Protein AF-A0A2A2JJI8-F1 (afdb_monomer_lite)

Organism: NCBI:txid2018661

InterPro domains:
  IPR002602 Domain of unknown function DB [PF01682] (25-127)

pLDDT: mean 87.48, std 16.15, range [36.5, 98.44]

Sequence (137 aa):
MCGYGPSCGYAPRPAPDPNKAFYECCLDRQVLDACLNKCNFQSYNKDALSRMYFKQDACPMEAMTTLQFCAAQGRDHTECCARNGVTTTLAGTKCLLFCDQRLGRSTQLDLTYTPCFDRFESMKACFWHDLTNFYKI

Foldseek 3Di:
DDDDDPDPDPDQDPQPDLLNQQLVLCVVVVQDPQCSCCSGLVNVALVNLVCLVVVVGPRHNVCLLSSLCSLLVQAALLVQCVVLCLQVWPLGSVLSLSRRNHPPSDDDDDPSCSRSRVCVNSSSVSSNVCSVVVSVD

Radius of gyration: 16.98 Å; chains: 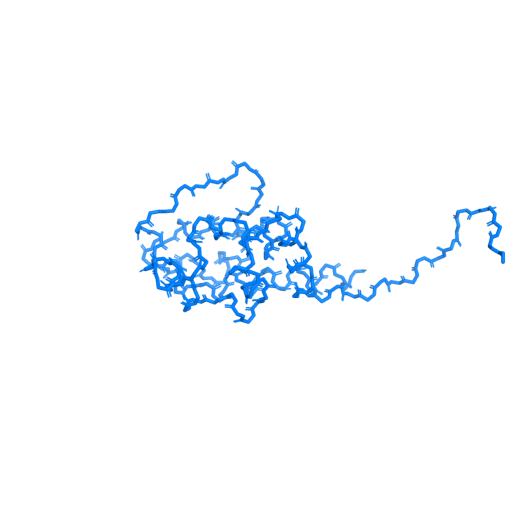1; bounding box: 48×48×33 Å

Structure (mmCIF, N/CA/C/O backbone):
data_AF-A0A2A2JJI8-F1
#
_entry.id   AF-A0A2A2JJI8-F1
#
loop_
_atom_site.group_PDB
_atom_site.id
_atom_site.type_symbol
_atom_site.label_atom_id
_atom_site.label_alt_id
_atom_site.label_comp_id
_atom_site.label_asym_id
_atom_site.label_entity_id
_atom_site.label_seq_id
_atom_site.pdbx_PDB_ins_code
_atom_site.Cartn_x
_atom_site.Cartn_y
_atom_site.Cartn_z
_atom_site.occupancy
_atom_site.B_iso_or_equiv
_atom_site.auth_seq_id
_atom_site.auth_comp_id
_atom_site.auth_asym_id
_atom_site.auth_atom_id
_atom_site.pdbx_PDB_model_num
ATOM 1 N N . MET A 1 1 ? 33.514 -32.796 4.347 1.00 36.66 1 MET A N 1
ATOM 2 C CA . MET A 1 1 ? 32.528 -33.892 4.305 1.00 36.66 1 MET A CA 1
ATOM 3 C C . MET A 1 1 ? 31.643 -33.763 5.530 1.00 36.66 1 MET A C 1
ATOM 5 O O . MET A 1 1 ? 32.164 -33.847 6.632 1.00 36.66 1 MET A O 1
ATOM 9 N N . CYS A 1 2 ? 30.350 -33.505 5.349 1.00 43.84 2 CYS A N 1
ATOM 10 C CA . CYS A 1 2 ? 29.348 -33.716 6.393 1.00 43.84 2 CYS A CA 1
ATOM 11 C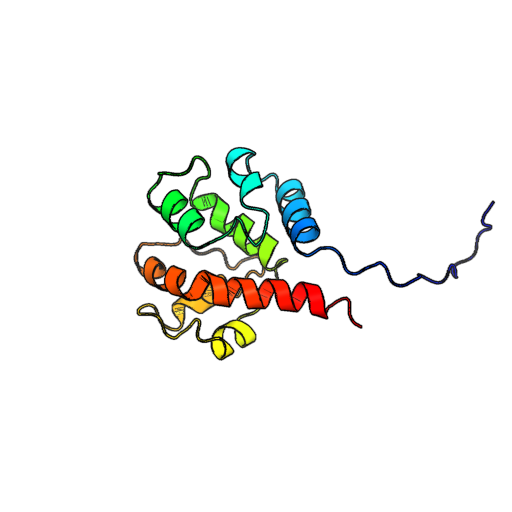 C . CYS A 1 2 ? 28.685 -35.056 6.068 1.00 43.84 2 CYS A C 1
ATOM 13 O O . CYS A 1 2 ? 28.193 -35.240 4.955 1.00 43.84 2 CYS A O 1
ATOM 15 N N . GLY A 1 3 ? 28.806 -36.011 6.989 1.00 36.50 3 GLY A N 1
ATOM 16 C CA . GLY A 1 3 ? 28.266 -37.359 6.851 1.00 36.50 3 GLY A CA 1
ATOM 17 C C . GLY A 1 3 ? 26.744 -37.385 6.981 1.00 36.50 3 GLY A C 1
ATOM 18 O O . GLY A 1 3 ? 26.134 -36.475 7.535 1.00 36.50 3 GLY A O 1
ATOM 19 N N . TYR A 1 4 ? 26.146 -38.446 6.448 1.00 46.88 4 TYR A N 1
ATOM 20 C CA . TYR A 1 4 ? 24.721 -38.753 6.539 1.00 46.88 4 TYR A CA 1
ATOM 21 C C . TYR A 1 4 ? 24.246 -38.809 8.009 1.00 46.88 4 TYR A C 1
ATOM 23 O O . TYR A 1 4 ? 24.643 -39.708 8.747 1.00 46.88 4 TYR A O 1
ATOM 31 N N . GLY A 1 5 ? 23.381 -37.871 8.419 1.00 43.72 5 GLY A N 1
ATOM 32 C CA . GLY A 1 5 ? 22.678 -37.865 9.713 1.00 43.72 5 GLY A CA 1
ATOM 33 C C . GLY A 1 5 ? 21.850 -36.579 9.941 1.00 43.72 5 GLY A C 1
ATOM 34 O O . GLY A 1 5 ? 22.315 -35.504 9.560 1.00 43.72 5 GLY A O 1
ATOM 35 N N . PRO A 1 6 ? 20.631 -36.634 10.524 1.00 51.97 6 PRO A N 1
ATOM 36 C CA . PRO A 1 6 ? 19.695 -35.509 10.558 1.00 51.97 6 PRO A CA 1
ATOM 37 C C . PRO A 1 6 ? 19.813 -34.717 11.869 1.00 51.97 6 PRO A C 1
ATOM 39 O O . PRO A 1 6 ? 18.936 -34.781 12.723 1.00 51.97 6 PRO A O 1
ATOM 42 N N . SER A 1 7 ? 20.909 -33.990 12.070 1.00 51.91 7 SER A N 1
ATOM 43 C CA . SER A 1 7 ? 21.047 -33.116 13.249 1.00 51.91 7 SER A CA 1
ATOM 44 C C . SER A 1 7 ? 22.174 -32.095 13.097 1.00 51.91 7 SER A C 1
ATOM 46 O O . SER A 1 7 ? 22.984 -31.881 13.995 1.00 51.91 7 SER A O 1
ATOM 48 N N . CYS A 1 8 ? 22.209 -31.399 11.962 1.00 56.41 8 CYS A N 1
ATOM 49 C CA . CYS A 1 8 ? 22.884 -30.107 11.904 1.00 56.41 8 CYS A CA 1
ATOM 50 C C . CYS A 1 8 ? 21.939 -29.090 12.551 1.00 56.41 8 CYS A C 1
ATOM 52 O O . CYS A 1 8 ? 20.939 -28.717 11.940 1.00 56.41 8 CYS A O 1
ATOM 54 N N . GLY A 1 9 ? 22.207 -28.700 13.800 1.00 45.84 9 GLY A N 1
ATOM 55 C CA . GLY A 1 9 ? 21.437 -27.672 14.497 1.00 45.84 9 GLY A CA 1
ATOM 56 C C . GLY A 1 9 ? 21.276 -26.437 13.614 1.00 45.84 9 GLY A C 1
ATOM 57 O O . GLY A 1 9 ? 22.263 -25.834 13.191 1.00 45.84 9 GLY A O 1
ATOM 58 N N . TYR A 1 10 ? 20.031 -26.087 13.297 1.00 51.56 10 TYR A N 1
ATOM 59 C CA . TYR A 1 10 ? 19.730 -24.835 12.625 1.00 51.56 10 TYR A CA 1
ATOM 60 C C . TYR A 1 10 ? 20.098 -23.713 13.593 1.00 51.56 10 TYR A C 1
ATOM 62 O O . TYR A 1 10 ? 19.364 -23.442 14.541 1.00 51.56 10 TYR A O 1
ATOM 70 N N . ALA A 1 11 ? 21.241 -23.062 13.374 1.00 53.34 11 ALA A N 1
ATOM 71 C CA . ALA A 1 11 ? 21.417 -21.711 13.886 1.00 53.34 11 ALA A CA 1
ATOM 72 C C . ALA A 1 11 ? 20.176 -20.904 13.452 1.00 53.34 11 ALA A C 1
ATOM 74 O O . ALA A 1 11 ? 19.770 -21.049 12.288 1.00 53.34 11 ALA A O 1
ATOM 75 N N . PRO A 1 12 ? 19.542 -20.111 14.338 1.00 53.69 12 PRO A N 1
ATOM 76 C CA . PRO A 1 12 ? 18.401 -19.296 13.950 1.00 53.69 12 PRO A CA 1
ATOM 77 C C . PRO A 1 12 ? 18.803 -18.480 12.724 1.00 53.69 12 PRO A C 1
ATOM 79 O O . PRO A 1 12 ? 19.793 -17.743 12.768 1.00 53.69 12 PRO A O 1
ATOM 82 N N . ARG A 1 13 ? 18.105 -18.663 11.594 1.00 55.00 13 ARG A N 1
ATOM 83 C CA . ARG A 1 13 ? 18.336 -17.792 10.438 1.00 55.00 13 ARG A CA 1
ATOM 84 C C . ARG A 1 13 ? 18.110 -16.359 10.926 1.00 55.00 13 ARG A C 1
ATOM 86 O O . ARG A 1 13 ? 17.106 -16.135 11.603 1.00 55.00 13 ARG A O 1
ATOM 93 N N . PRO A 1 14 ? 18.996 -15.401 10.594 1.00 57.62 14 PRO A N 1
ATOM 94 C CA . PRO A 1 14 ? 18.715 -13.998 10.851 1.00 57.62 14 PRO A CA 1
ATOM 95 C C . PRO A 1 14 ? 17.326 -13.679 10.314 1.00 57.62 14 PRO A C 1
ATOM 97 O O . PRO A 1 14 ? 16.993 -14.144 9.220 1.00 57.62 14 PRO A O 1
ATOM 100 N N . ALA A 1 15 ? 16.536 -12.926 11.082 1.00 60.53 15 ALA A N 1
ATOM 101 C CA . ALA A 1 15 ? 15.226 -12.468 10.647 1.00 60.53 15 ALA A CA 1
ATOM 102 C C . ALA A 1 15 ? 15.337 -11.919 9.214 1.00 60.53 15 ALA A C 1
ATOM 104 O O . ALA A 1 15 ? 16.097 -10.969 9.004 1.00 60.53 15 ALA A O 1
ATOM 105 N N . PRO A 1 16 ? 14.665 -12.528 8.220 1.00 68.88 16 PRO A N 1
ATOM 106 C CA . PRO A 1 16 ? 14.573 -11.986 6.882 1.00 68.88 16 PRO A CA 1
ATOM 107 C C . PRO A 1 16 ? 14.206 -10.512 6.948 1.00 68.88 16 PRO A C 1
ATOM 109 O O . PRO A 1 16 ? 13.208 -10.139 7.566 1.00 68.88 16 PRO A O 1
ATOM 112 N N . ASP A 1 17 ? 15.036 -9.683 6.319 1.00 89.06 17 ASP A N 1
ATOM 113 C CA . ASP A 1 17 ? 14.714 -8.286 6.060 1.00 89.06 17 ASP A CA 1
ATOM 114 C C . ASP A 1 17 ? 13.309 -8.234 5.426 1.00 89.06 17 ASP A C 1
ATOM 116 O O . ASP A 1 17 ? 13.101 -8.857 4.377 1.00 89.06 17 ASP A O 1
ATOM 120 N N . PRO A 1 18 ? 12.327 -7.541 6.035 1.00 93.31 18 PRO A N 1
ATOM 121 C CA . PRO A 1 18 ? 10.974 -7.495 5.497 1.00 93.31 18 PRO A CA 1
ATOM 122 C C . PRO A 1 18 ? 10.916 -6.956 4.063 1.00 93.31 18 PRO A C 1
ATOM 124 O O . PRO A 1 18 ? 10.075 -7.401 3.284 1.00 93.31 18 PRO A O 1
ATOM 127 N N . ASN A 1 19 ? 11.823 -6.048 3.680 1.00 95.69 19 ASN A N 1
ATOM 128 C CA . ASN A 1 19 ? 11.920 -5.582 2.297 1.00 95.69 19 ASN A CA 1
ATOM 129 C C . ASN A 1 19 ? 12.439 -6.676 1.370 1.00 95.69 19 ASN A C 1
ATOM 131 O O . ASN A 1 19 ? 11.949 -6.795 0.253 1.00 95.69 19 ASN A O 1
ATOM 135 N N . LYS A 1 20 ? 13.382 -7.504 1.829 1.00 94.31 20 LYS A N 1
ATOM 136 C CA . LYS A 1 20 ? 13.848 -8.662 1.062 1.00 94.31 20 LYS A CA 1
ATOM 137 C C . LYS A 1 20 ? 12.717 -9.672 0.858 1.00 94.31 20 LYS A C 1
ATOM 139 O O . LYS A 1 20 ? 12.477 -10.067 -0.275 1.00 94.31 20 LYS A O 1
ATOM 144 N N . ALA A 1 21 ? 11.979 -10.021 1.913 1.00 93.81 21 ALA A N 1
ATOM 145 C CA . ALA A 1 21 ? 10.846 -10.946 1.820 1.00 93.81 21 ALA A CA 1
ATOM 146 C C . ALA A 1 21 ? 9.721 -10.415 0.909 1.00 93.81 21 ALA A C 1
ATOM 148 O O . ALA A 1 21 ? 9.102 -11.173 0.159 1.00 93.81 21 ALA A O 1
ATOM 149 N N . PHE A 1 22 ? 9.459 -9.106 0.954 1.00 96.62 22 PHE A N 1
ATOM 150 C CA . PHE A 1 22 ? 8.516 -8.453 0.049 1.00 96.62 22 PHE A CA 1
ATOM 151 C C . PHE A 1 22 ? 9.024 -8.510 -1.405 1.00 96.62 22 PHE A C 1
ATOM 153 O O . PHE A 1 22 ? 8.305 -8.963 -2.296 1.00 96.62 22 PHE A O 1
ATOM 160 N N . TYR A 1 23 ? 10.275 -8.121 -1.645 1.00 97.19 23 TYR A N 1
ATOM 161 C CA . TYR A 1 23 ? 10.878 -8.104 -2.976 1.00 97.19 23 TYR A CA 1
ATOM 162 C C . TYR A 1 23 ? 10.961 -9.495 -3.618 1.00 97.19 23 TYR A C 1
ATOM 164 O O . TYR A 1 23 ? 10.550 -9.661 -4.763 1.00 97.19 23 TYR A O 1
ATOM 172 N N . GLU A 1 24 ? 11.413 -10.510 -2.877 1.00 96.44 24 GLU A N 1
ATOM 173 C CA . GLU A 1 24 ? 11.469 -11.901 -3.350 1.00 96.44 24 GLU A CA 1
ATOM 174 C C . GLU A 1 24 ? 10.078 -12.408 -3.749 1.00 96.44 24 GLU A C 1
ATOM 176 O O . GLU A 1 24 ? 9.907 -12.954 -4.835 1.00 96.44 24 GLU A O 1
ATOM 181 N N . CYS A 1 25 ? 9.050 -12.107 -2.951 1.00 97.12 25 CYS A N 1
ATOM 182 C CA . CYS A 1 25 ? 7.672 -12.440 -3.304 1.00 97.12 25 CYS A CA 1
ATOM 183 C C . CYS A 1 25 ? 7.209 -11.782 -4.616 1.00 97.12 25 CYS A C 1
ATOM 185 O O . CYS A 1 25 ? 6.471 -12.402 -5.387 1.00 97.12 25 CYS A O 1
ATOM 187 N N . CYS A 1 26 ? 7.618 -10.536 -4.877 1.00 98.00 26 CYS A N 1
ATOM 188 C CA . CYS A 1 26 ? 7.300 -9.858 -6.132 1.00 98.00 26 CYS A CA 1
ATOM 189 C C . CYS A 1 26 ? 7.972 -10.516 -7.340 1.00 98.00 26 CYS A C 1
ATOM 191 O O . CYS A 1 26 ? 7.330 -10.645 -8.385 1.00 98.00 26 CYS A O 1
ATOM 193 N N . LEU A 1 27 ? 9.230 -10.946 -7.195 1.00 97.62 27 LEU A N 1
ATOM 194 C CA . LEU A 1 27 ? 9.942 -11.685 -8.238 1.00 97.62 27 LEU A CA 1
ATOM 195 C C . LEU A 1 27 ? 9.257 -13.024 -8.528 1.00 97.62 27 LEU A C 1
ATOM 197 O O . LEU A 1 27 ? 8.966 -13.323 -9.685 1.00 97.62 27 LEU A O 1
ATOM 201 N N . ASP A 1 28 ? 8.919 -13.783 -7.483 1.00 97.31 28 ASP A N 1
ATOM 202 C CA . ASP A 1 28 ? 8.253 -15.086 -7.605 1.00 97.31 28 ASP A CA 1
ATOM 203 C C . ASP A 1 28 ? 6.884 -14.980 -8.291 1.00 97.31 28 ASP A C 1
ATOM 205 O O . ASP A 1 28 ? 6.467 -15.881 -9.019 1.00 97.31 28 ASP A O 1
ATOM 209 N N . ARG A 1 29 ? 6.175 -13.863 -8.080 1.00 95.44 29 ARG A N 1
ATOM 210 C CA . ARG A 1 29 ? 4.886 -13.570 -8.729 1.00 95.44 29 ARG A CA 1
ATOM 211 C C . ARG A 1 29 ? 5.007 -12.841 -10.059 1.00 95.44 29 ARG A C 1
ATOM 213 O O . ARG A 1 29 ? 3.978 -12.469 -10.618 1.00 95.44 29 ARG A O 1
ATOM 220 N N . GLN A 1 30 ? 6.228 -12.649 -10.557 1.00 96.44 30 GLN A N 1
ATOM 221 C CA . GLN A 1 30 ? 6.498 -12.029 -11.854 1.00 96.44 30 GLN A CA 1
ATOM 222 C C . GLN A 1 30 ? 5.828 -10.653 -11.990 1.00 96.44 30 GLN A C 1
ATOM 224 O O . GLN A 1 30 ? 5.235 -10.317 -13.016 1.00 96.44 30 GLN A O 1
ATOM 229 N N . VAL A 1 31 ? 5.896 -9.856 -10.921 1.00 95.31 31 VAL A N 1
ATOM 230 C CA . VAL A 1 31 ? 5.468 -8.456 -10.954 1.00 95.31 31 VAL A CA 1
ATOM 231 C C . VAL A 1 31 ? 6.289 -7.716 -12.013 1.00 95.31 31 VAL A C 1
ATOM 233 O O . VAL A 1 31 ? 7.503 -7.883 -12.081 1.00 95.31 31 VAL A O 1
ATOM 236 N N . LEU A 1 32 ? 5.627 -6.892 -12.832 1.00 94.44 32 LEU A N 1
ATOM 237 C CA . LEU A 1 32 ? 6.277 -6.109 -13.888 1.00 94.44 32 LEU A CA 1
ATOM 238 C C . LEU A 1 32 ? 7.424 -5.256 -13.329 1.00 94.44 32 LEU A C 1
ATOM 240 O O . LEU A 1 32 ? 7.282 -4.658 -12.262 1.00 94.44 32 LEU A O 1
ATOM 244 N N . ASP A 1 33 ? 8.501 -5.095 -14.099 1.00 94.00 33 ASP A N 1
ATOM 245 C CA . ASP A 1 33 ? 9.676 -4.310 -13.692 1.00 94.00 33 ASP A CA 1
ATOM 246 C C . ASP A 1 33 ? 9.319 -2.887 -13.238 1.00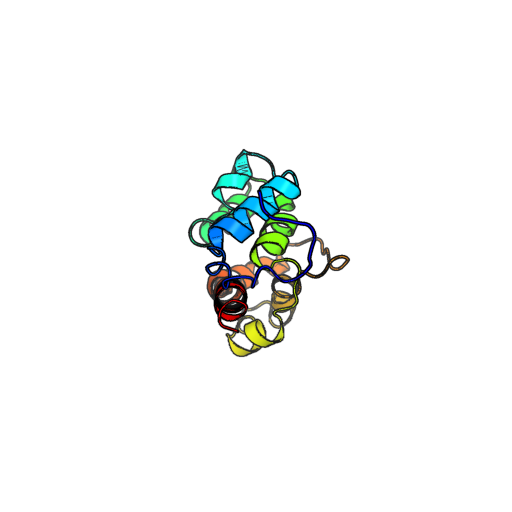 94.00 33 ASP A C 1
ATOM 248 O O . ASP A 1 33 ? 9.836 -2.394 -12.235 1.00 94.00 33 ASP A O 1
ATOM 252 N N . ALA A 1 34 ? 8.353 -2.253 -13.914 1.00 95.38 34 ALA A N 1
ATOM 253 C CA . ALA A 1 34 ? 7.841 -0.924 -13.570 1.00 95.38 34 ALA A CA 1
ATOM 254 C C . ALA A 1 34 ? 7.233 -0.833 -12.154 1.00 95.38 34 ALA A C 1
ATOM 256 O O . ALA A 1 34 ? 7.101 0.262 -11.612 1.00 95.38 34 ALA A O 1
ATOM 257 N N . CYS A 1 35 ? 6.861 -1.968 -11.563 1.00 97.56 35 CYS A N 1
ATOM 258 C CA . CYS A 1 35 ? 6.290 -2.092 -10.226 1.00 97.56 35 CYS A CA 1
ATOM 259 C C . CYS A 1 35 ? 7.292 -2.594 -9.178 1.00 97.56 35 CYS A C 1
ATOM 261 O O . CYS A 1 35 ? 7.026 -2.442 -7.985 1.00 97.56 35 CYS A O 1
ATOM 263 N N . LEU A 1 36 ? 8.428 -3.183 -9.577 1.00 97.00 36 LEU A N 1
ATOM 264 C CA . LEU A 1 36 ? 9.406 -3.756 -8.639 1.00 97.00 36 LEU A CA 1
ATOM 265 C C . LEU A 1 36 ? 9.984 -2.707 -7.683 1.00 97.00 36 LEU A C 1
ATOM 267 O O . LEU A 1 36 ? 10.267 -3.009 -6.525 1.00 97.00 36 LEU A O 1
ATOM 271 N N . ASN A 1 37 ? 10.076 -1.450 -8.125 1.00 95.81 37 ASN A N 1
ATOM 272 C CA . ASN A 1 37 ? 10.481 -0.330 -7.276 1.00 95.81 37 ASN A CA 1
ATOM 273 C C . ASN A 1 37 ? 9.486 -0.015 -6.144 1.00 95.81 37 ASN A C 1
ATOM 275 O O . ASN A 1 37 ? 9.813 0.811 -5.301 1.00 95.81 37 ASN A O 1
ATOM 279 N N . LYS A 1 38 ? 8.299 -0.638 -6.131 1.00 97.56 38 LYS A N 1
ATOM 280 C CA . LYS A 1 38 ? 7.302 -0.575 -5.053 1.00 97.56 38 LYS A CA 1
ATOM 281 C C . LYS A 1 38 ? 7.347 -1.800 -4.149 1.00 97.56 38 LYS A C 1
ATOM 283 O O . LYS A 1 38 ? 6.619 -1.841 -3.170 1.00 97.56 38 LYS A O 1
ATOM 288 N N . CYS A 1 39 ? 8.181 -2.799 -4.418 1.00 97.56 39 CYS A N 1
ATOM 289 C CA . CYS A 1 39 ? 8.310 -3.987 -3.569 1.00 97.56 39 CYS A CA 1
ATOM 290 C C . CYS A 1 39 ? 9.231 -3.732 -2.367 1.00 97.56 39 CYS A C 1
ATOM 292 O O . CYS A 1 39 ? 10.158 -4.484 -2.081 1.00 97.56 39 CYS A O 1
ATOM 294 N N . ASN A 1 40 ? 8.997 -2.609 -1.691 1.00 97.31 40 ASN A N 1
ATOM 295 C CA . ASN A 1 40 ? 9.730 -2.140 -0.528 1.00 97.31 40 ASN A CA 1
ATOM 296 C C . ASN A 1 40 ? 8.800 -1.247 0.304 1.00 97.31 40 ASN A C 1
ATOM 298 O O . ASN A 1 40 ? 8.141 -0.356 -0.235 1.00 97.31 40 ASN A O 1
ATOM 302 N N . PHE A 1 41 ? 8.768 -1.451 1.619 1.00 96.88 41 PHE A N 1
ATOM 303 C CA . PHE A 1 41 ? 7.828 -0.805 2.537 1.00 96.88 41 PHE A CA 1
ATOM 304 C C . PHE A 1 41 ? 7.923 0.725 2.594 1.00 96.88 41 PHE A C 1
ATOM 306 O O . PHE A 1 41 ? 6.935 1.374 2.941 1.00 96.88 41 PHE A O 1
ATOM 313 N N . GLN A 1 42 ? 9.069 1.314 2.244 1.00 96.50 42 GLN A N 1
ATOM 314 C CA . GLN A 1 42 ? 9.235 2.766 2.157 1.00 96.50 42 GLN A CA 1
ATOM 315 C C . GLN A 1 42 ? 8.621 3.325 0.865 1.00 96.50 42 GLN A C 1
ATOM 317 O O . GLN A 1 42 ? 7.905 4.327 0.882 1.00 96.50 42 GLN A O 1
ATOM 322 N N . SER A 1 43 ? 8.905 2.670 -0.261 1.00 96.88 43 SER A N 1
ATOM 323 C CA . SER A 1 43 ? 8.448 3.083 -1.596 1.00 96.88 43 SER A CA 1
ATOM 324 C C . SER A 1 43 ? 6.976 2.759 -1.868 1.00 96.88 43 SER A C 1
ATOM 326 O O . SER A 1 43 ? 6.299 3.481 -2.599 1.00 96.88 43 SER A O 1
ATOM 328 N N . TYR A 1 44 ? 6.468 1.688 -1.255 1.00 97.31 44 TYR A N 1
ATOM 329 C CA . TYR A 1 44 ? 5.069 1.311 -1.291 1.00 97.31 44 TYR A CA 1
ATOM 330 C C . TYR A 1 44 ? 4.332 2.195 -0.305 1.00 97.31 44 TYR A C 1
ATOM 332 O O . TYR A 1 44 ? 4.266 1.875 0.870 1.00 97.31 44 TYR A O 1
ATOM 340 N N . ASN A 1 45 ? 3.849 3.355 -0.719 1.00 96.31 45 ASN A N 1
ATOM 341 C CA . ASN A 1 45 ? 3.220 4.321 0.181 1.00 96.31 45 ASN A CA 1
ATOM 342 C C . ASN A 1 45 ? 1.973 4.937 -0.459 1.00 96.31 45 ASN A C 1
ATOM 344 O O . ASN A 1 45 ? 1.635 4.640 -1.609 1.00 96.31 45 ASN A O 1
ATOM 348 N N . LYS A 1 46 ? 1.282 5.793 0.302 1.00 95.25 46 LYS A N 1
ATOM 349 C CA . LYS A 1 46 ? 0.061 6.472 -0.153 1.00 95.25 46 LYS A CA 1
ATOM 350 C C . LYS A 1 46 ? 0.260 7.195 -1.487 1.00 95.25 46 LYS A C 1
ATOM 352 O O . LYS A 1 46 ? -0.606 7.108 -2.357 1.00 95.25 46 LYS A O 1
ATOM 357 N N . ASP A 1 47 ? 1.385 7.881 -1.664 1.00 95.62 47 ASP A N 1
ATOM 358 C CA . ASP A 1 47 ? 1.654 8.650 -2.880 1.00 95.62 47 ASP A CA 1
ATOM 359 C C . ASP A 1 47 ? 1.881 7.729 -4.080 1.00 95.62 47 ASP A C 1
ATOM 361 O O . ASP A 1 47 ? 1.370 7.994 -5.167 1.00 95.62 47 ASP A O 1
ATOM 365 N N . ALA A 1 48 ? 2.603 6.620 -3.888 1.00 95.44 48 ALA A N 1
ATOM 366 C CA . ALA A 1 48 ? 2.777 5.604 -4.919 1.00 95.44 48 ALA A CA 1
ATOM 367 C C . ALA A 1 48 ? 1.430 5.008 -5.348 1.00 95.44 48 ALA A C 1
ATOM 369 O O . ALA A 1 48 ? 1.163 4.949 -6.547 1.00 95.44 48 ALA A O 1
ATOM 370 N N . LEU A 1 49 ? 0.565 4.639 -4.396 1.00 92.62 49 LEU A N 1
ATOM 371 C CA . LEU A 1 49 ? -0.781 4.145 -4.702 1.00 92.62 49 LEU A CA 1
ATOM 372 C C . LEU A 1 49 ? -1.642 5.194 -5.399 1.00 92.62 49 LEU A C 1
ATOM 374 O O . LEU A 1 49 ? -2.330 4.877 -6.363 1.00 92.62 49 LEU A O 1
ATOM 378 N N . SER A 1 50 ? -1.579 6.447 -4.952 1.00 92.50 50 SER A N 1
ATOM 379 C CA . SER A 1 50 ? -2.341 7.538 -5.562 1.00 92.50 50 SER A CA 1
ATOM 380 C C . SER A 1 50 ? -1.921 7.739 -7.01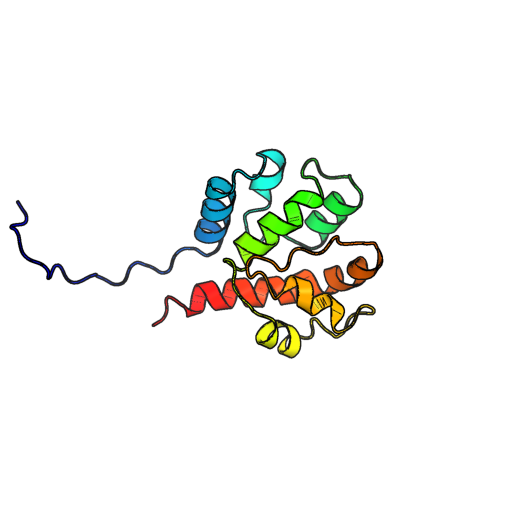9 1.00 92.50 50 SER A C 1
ATOM 382 O O . SER A 1 50 ? -2.777 7.833 -7.895 1.00 92.50 50 SER A O 1
ATOM 384 N N . ARG A 1 51 ? -0.614 7.714 -7.318 1.00 94.69 51 ARG A N 1
ATOM 385 C CA . ARG A 1 51 ? -0.125 7.806 -8.702 1.00 94.69 51 ARG A CA 1
ATOM 386 C C . ARG A 1 51 ? -0.533 6.603 -9.551 1.00 94.69 51 ARG A C 1
ATOM 388 O O . ARG A 1 51 ? -0.963 6.809 -10.682 1.00 94.69 51 ARG A O 1
ATOM 395 N N . MET A 1 52 ? -0.454 5.377 -9.025 1.00 93.00 52 MET A N 1
ATOM 396 C CA . MET A 1 52 ? -0.937 4.176 -9.731 1.00 93.00 52 MET A CA 1
ATOM 397 C C . MET A 1 52 ? -2.427 4.300 -10.062 1.00 93.00 52 MET A C 1
ATOM 399 O O . MET A 1 52 ? -2.841 4.085 -11.200 1.00 93.00 52 MET A O 1
ATOM 403 N N . TYR A 1 53 ? -3.221 4.723 -9.079 1.00 89.88 53 TYR A N 1
ATOM 404 C CA . TYR A 1 53 ? -4.662 4.890 -9.197 1.00 89.88 53 TYR A CA 1
ATOM 405 C C . TYR A 1 53 ? -5.053 5.922 -10.263 1.00 89.88 53 TYR A C 1
ATOM 407 O O . TYR A 1 53 ? -5.880 5.649 -11.132 1.00 89.88 53 TYR A O 1
ATOM 415 N N . PHE A 1 54 ? -4.417 7.098 -10.245 1.00 91.06 54 PHE A N 1
ATOM 416 C CA . PHE A 1 54 ? -4.649 8.160 -11.228 1.00 91.06 54 PHE A CA 1
ATOM 417 C C . PHE A 1 54 ? -3.915 7.939 -12.560 1.00 91.06 54 PHE A C 1
ATOM 419 O O . PHE A 1 54 ? -3.893 8.843 -13.395 1.00 91.06 54 PHE A O 1
ATOM 426 N N . LYS A 1 55 ? -3.329 6.750 -12.779 1.00 92.38 55 LYS A N 1
ATOM 427 C CA . LYS A 1 55 ? -2.578 6.386 -13.994 1.00 92.38 55 LYS A CA 1
ATOM 428 C C . LYS A 1 55 ? -1.411 7.338 -14.300 1.00 92.38 55 LYS A C 1
ATOM 430 O O . LYS A 1 55 ? -1.065 7.569 -15.453 1.00 92.38 55 LYS A O 1
ATOM 435 N N . GLN A 1 56 ? -0.814 7.894 -13.252 1.00 96.19 56 GLN A N 1
ATOM 436 C CA . GLN A 1 56 ? 0.382 8.742 -13.289 1.00 96.19 56 GLN A CA 1
ATOM 437 C C . GLN A 1 56 ? 1.663 7.956 -12.971 1.00 96.19 56 GLN A C 1
ATOM 439 O O . GLN A 1 56 ? 2.744 8.532 -12.882 1.00 96.19 56 GLN A O 1
ATOM 444 N N . ASP A 1 57 ? 1.544 6.648 -12.757 1.00 95.88 57 ASP A N 1
ATOM 445 C CA . ASP A 1 57 ? 2.649 5.736 -12.497 1.00 95.88 57 ASP A CA 1
ATOM 446 C C . ASP A 1 57 ? 2.716 4.684 -13.610 1.00 95.88 57 ASP A C 1
ATOM 448 O O . ASP A 1 57 ? 1.683 4.256 -14.124 1.00 95.88 57 ASP A O 1
ATOM 452 N N . ALA A 1 58 ? 3.927 4.262 -13.982 1.00 95.88 58 ALA A N 1
ATOM 453 C CA . ALA A 1 58 ? 4.118 3.201 -14.972 1.00 95.88 58 ALA A CA 1
ATOM 454 C C . ALA A 1 58 ? 3.665 1.830 -14.444 1.00 95.88 58 ALA A C 1
ATOM 456 O O . ALA A 1 58 ? 3.368 0.930 -15.228 1.00 95.88 58 ALA A O 1
ATOM 457 N N . CYS A 1 59 ? 3.606 1.669 -13.119 1.00 96.75 59 CYS A N 1
ATOM 458 C CA . CYS A 1 59 ? 3.010 0.505 -12.497 1.00 96.75 59 CYS A CA 1
ATOM 459 C C . CYS A 1 59 ? 1.473 0.625 -12.488 1.00 96.75 59 CYS A C 1
ATOM 461 O O . CYS A 1 59 ? 0.941 1.545 -11.859 1.00 96.75 59 CYS A O 1
ATOM 463 N N . PRO A 1 60 ? 0.741 -0.290 -13.143 1.00 93.56 60 PRO A N 1
ATOM 464 C CA . PRO A 1 60 ? -0.714 -0.234 -13.200 1.00 93.56 60 PRO A CA 1
ATOM 465 C C . PRO A 1 60 ? -1.353 -0.565 -11.843 1.00 93.56 60 PRO A C 1
ATOM 467 O O . PRO A 1 60 ? -0.801 -1.325 -11.043 1.00 93.56 60 PRO A O 1
ATOM 470 N N . MET A 1 61 ? -2.545 -0.021 -11.585 1.00 90.69 61 MET A N 1
ATOM 471 C CA . MET A 1 61 ? -3.264 -0.212 -10.318 1.00 90.69 61 MET A CA 1
ATOM 472 C C . MET A 1 61 ? -3.599 -1.687 -10.045 1.00 90.69 61 MET A C 1
ATOM 474 O O . MET A 1 61 ? -3.615 -2.124 -8.898 1.00 90.69 61 MET A O 1
ATOM 478 N N . GLU A 1 62 ? -3.796 -2.483 -11.091 1.00 90.06 62 GLU A N 1
ATOM 479 C CA . GLU A 1 62 ? -4.066 -3.919 -11.036 1.00 90.06 62 GLU A CA 1
ATOM 480 C C . GLU A 1 62 ? -2.944 -4.693 -10.321 1.00 90.06 62 GLU A C 1
ATOM 482 O O . GLU A 1 62 ? -3.214 -5.678 -9.627 1.00 90.06 62 GLU A O 1
ATOM 487 N N . ALA A 1 63 ? -1.697 -4.211 -10.409 1.00 92.94 63 ALA A N 1
ATOM 488 C CA . ALA A 1 63 ? -0.560 -4.797 -9.704 1.00 92.94 63 ALA A CA 1
ATOM 489 C C . ALA A 1 63 ? -0.669 -4.650 -8.177 1.00 92.94 63 ALA A C 1
ATOM 491 O O . ALA A 1 63 ? -0.034 -5.416 -7.450 1.00 92.94 63 ALA A O 1
ATOM 492 N N . MET A 1 64 ? -1.495 -3.720 -7.673 1.00 91.19 64 MET A N 1
ATOM 493 C CA . MET A 1 64 ? -1.690 -3.505 -6.238 1.00 91.19 64 MET A CA 1
ATOM 494 C C . MET A 1 64 ? -2.101 -4.790 -5.521 1.00 91.19 64 MET A C 1
ATOM 496 O O . MET A 1 64 ? -1.596 -5.046 -4.436 1.00 91.19 64 MET A O 1
ATOM 500 N N . THR A 1 65 ? -2.969 -5.616 -6.113 1.00 90.50 65 THR A N 1
ATOM 501 C CA . THR A 1 65 ? -3.402 -6.875 -5.481 1.00 90.50 65 THR A CA 1
ATOM 502 C C . THR A 1 65 ? -2.201 -7.769 -5.165 1.00 90.50 65 THR A C 1
ATOM 504 O O . THR A 1 65 ? -2.079 -8.292 -4.060 1.00 90.50 65 THR A O 1
ATOM 507 N N . THR A 1 66 ? -1.266 -7.890 -6.110 1.00 93.69 66 THR A N 1
ATOM 508 C CA . THR A 1 66 ? -0.043 -8.681 -5.940 1.00 93.69 66 THR A CA 1
ATOM 509 C C . THR A 1 66 ? 0.946 -8.012 -4.986 1.00 93.69 66 THR A C 1
ATOM 511 O O . THR A 1 66 ? 1.528 -8.690 -4.140 1.00 93.69 66 THR A O 1
ATOM 514 N N . LEU A 1 67 ? 1.118 -6.689 -5.076 1.00 95.75 67 LEU A N 1
ATOM 515 C CA . LEU A 1 67 ? 1.990 -5.931 -4.170 1.00 95.75 67 LEU A CA 1
ATOM 516 C C . LEU A 1 67 ? 1.510 -6.034 -2.717 1.00 95.75 67 LEU A C 1
ATOM 518 O O . LEU A 1 67 ? 2.297 -6.335 -1.824 1.00 95.75 67 LEU A O 1
ATOM 522 N N . GLN A 1 68 ? 0.212 -5.849 -2.484 1.00 94.62 68 GLN A N 1
ATOM 523 C CA . GLN A 1 68 ? -0.411 -5.963 -1.171 1.00 94.62 68 GLN A CA 1
ATOM 524 C C . GLN A 1 68 ? -0.298 -7.391 -0.630 1.00 94.62 68 GLN A C 1
ATOM 526 O O . GLN A 1 68 ? 0.110 -7.570 0.519 1.00 94.62 68 GLN A O 1
ATOM 531 N N . PHE A 1 69 ? -0.562 -8.399 -1.473 1.00 95.12 69 PHE A N 1
ATOM 532 C CA . PHE A 1 69 ? -0.343 -9.802 -1.131 1.00 95.12 69 PHE A CA 1
ATOM 533 C C . PHE A 1 69 ? 1.086 -10.044 -0.652 1.00 95.12 69 PHE A C 1
ATOM 535 O O . PHE A 1 69 ? 1.295 -10.681 0.381 1.00 95.12 69 PHE A O 1
ATOM 542 N N . CYS A 1 70 ? 2.071 -9.534 -1.389 1.00 96.50 70 CYS A N 1
ATOM 543 C CA . CYS A 1 70 ? 3.471 -9.750 -1.071 1.00 96.50 70 CYS A CA 1
ATOM 544 C C . CYS A 1 70 ? 3.934 -8.983 0.166 1.00 96.50 70 CYS A C 1
ATOM 546 O O . CYS A 1 70 ? 4.663 -9.548 0.982 1.00 96.50 70 CYS A O 1
ATOM 548 N N . ALA A 1 71 ? 3.462 -7.754 0.375 1.00 96.75 71 ALA A N 1
ATOM 549 C CA . ALA A 1 71 ? 3.730 -7.013 1.603 1.00 96.75 71 ALA A CA 1
ATOM 550 C C . ALA A 1 71 ? 3.181 -7.759 2.831 1.00 96.75 71 ALA A C 1
ATOM 552 O O . ALA A 1 71 ? 3.887 -7.925 3.822 1.00 96.75 71 ALA A O 1
ATOM 553 N N . ALA A 1 72 ? 1.950 -8.272 2.739 1.00 96.06 72 ALA A N 1
ATOM 554 C CA . ALA A 1 72 ? 1.280 -9.025 3.801 1.00 96.06 72 ALA A CA 1
ATOM 555 C C . ALA A 1 72 ? 1.678 -10.512 3.865 1.00 96.06 72 ALA A C 1
ATOM 557 O O . ALA A 1 72 ? 1.179 -11.247 4.718 1.00 96.06 72 ALA A O 1
ATOM 558 N N . GLN A 1 73 ? 2.542 -10.986 2.961 1.00 93.88 73 GLN A N 1
ATOM 559 C CA . GLN A 1 73 ? 2.966 -12.389 2.864 1.00 93.88 73 GLN A CA 1
ATOM 560 C C . GLN A 1 73 ? 1.791 -13.383 2.801 1.00 93.88 73 GLN A C 1
ATOM 562 O O . GLN A 1 73 ? 1.858 -14.485 3.349 1.00 93.88 73 GLN A O 1
ATOM 567 N N . GLY A 1 74 ? 0.691 -12.983 2.160 1.00 93.50 74 GLY A N 1
ATOM 568 C CA . GLY A 1 74 ? -0.502 -13.814 2.003 1.00 93.50 74 GLY A CA 1
ATOM 569 C C . GLY A 1 74 ? -1.288 -14.108 3.285 1.00 93.50 74 GLY A C 1
ATOM 570 O O . GLY A 1 74 ? -2.023 -15.097 3.327 1.00 93.50 74 GLY A O 1
ATOM 571 N N . ARG A 1 75 ? -1.114 -13.306 4.343 1.00 93.56 75 ARG A N 1
ATOM 572 C CA . ARG A 1 75 ? -1.757 -13.506 5.651 1.00 93.56 75 ARG A CA 1
ATOM 573 C C . ARG A 1 75 ? -2.927 -12.549 5.891 1.00 93.56 75 ARG A C 1
ATOM 575 O O . ARG A 1 75 ? -3.228 -11.675 5.082 1.00 93.56 75 ARG A O 1
ATOM 582 N N . ASP A 1 76 ? -3.613 -12.784 7.005 1.00 95.31 76 ASP A N 1
ATOM 583 C CA . ASP A 1 76 ? -4.713 -11.963 7.500 1.00 95.31 76 ASP A CA 1
ATOM 584 C C . ASP A 1 76 ? -4.233 -11.093 8.669 1.00 95.31 76 ASP A C 1
ATOM 586 O O . ASP A 1 76 ? -3.867 -11.605 9.726 1.00 95.31 76 ASP A O 1
ATOM 590 N N . HIS A 1 77 ? -4.252 -9.774 8.476 1.00 97.25 77 HIS A N 1
ATOM 591 C CA . HIS A 1 77 ? -3.898 -8.772 9.485 1.00 97.25 77 HIS A CA 1
ATOM 592 C C . HIS A 1 77 ? -5.097 -7.927 9.917 1.00 97.25 77 HIS A C 1
ATOM 594 O O . HIS A 1 77 ? -4.912 -6.857 10.502 1.00 97.25 77 HIS A O 1
ATOM 600 N N . THR A 1 78 ? -6.327 -8.361 9.631 1.00 97.31 78 THR A N 1
ATOM 601 C CA . THR A 1 78 ? -7.552 -7.591 9.918 1.00 97.31 78 THR A CA 1
ATOM 602 C C . THR A 1 78 ? -7.648 -7.154 11.377 1.00 97.31 78 THR A C 1
ATOM 604 O O . THR A 1 78 ? -7.988 -6.002 11.641 1.00 97.31 78 THR A O 1
ATOM 607 N N . GLU A 1 79 ? -7.265 -8.014 12.321 1.00 97.75 79 GLU A N 1
ATOM 608 C CA . GLU A 1 79 ? -7.254 -7.702 13.753 1.00 97.75 79 GLU A CA 1
ATOM 609 C C . GLU A 1 79 ? -6.260 -6.577 14.097 1.00 97.75 79 GLU A C 1
ATOM 611 O O . GLU A 1 79 ? -6.603 -5.618 14.795 1.00 97.75 79 GLU A O 1
ATOM 616 N N . CYS A 1 80 ? -5.036 -6.644 13.558 1.00 98.38 80 CYS A N 1
ATOM 617 C CA . CYS A 1 80 ? -4.045 -5.583 13.726 1.00 98.38 80 CYS A CA 1
ATOM 618 C C . CYS A 1 80 ? -4.530 -4.276 13.093 1.00 98.38 80 CYS A C 1
ATOM 620 O O . CYS A 1 80 ? -4.478 -3.225 13.731 1.00 98.38 80 CYS A O 1
ATOM 622 N N . CYS A 1 81 ? -5.047 -4.337 11.869 1.00 98.44 81 CYS A N 1
ATOM 623 C CA . CYS A 1 81 ? -5.548 -3.174 11.153 1.00 98.44 81 CYS A CA 1
ATOM 624 C C . CYS A 1 81 ? -6.713 -2.491 11.874 1.00 98.44 81 CYS A C 1
ATOM 626 O O . CYS A 1 81 ? -6.730 -1.264 11.990 1.00 98.44 81 CYS A O 1
ATOM 628 N N . ALA A 1 82 ? -7.669 -3.268 12.391 1.00 98.31 82 ALA A N 1
ATOM 629 C CA . ALA A 1 82 ? -8.794 -2.741 13.152 1.00 98.31 82 ALA A CA 1
ATOM 630 C C . ALA A 1 82 ? -8.312 -1.995 14.405 1.00 98.31 82 ALA A C 1
ATOM 632 O O . ALA A 1 82 ? -8.702 -0.847 14.619 1.00 98.31 82 ALA A O 1
ATOM 633 N N . ARG A 1 83 ? -7.390 -2.592 15.178 1.00 98.06 83 ARG A N 1
ATOM 634 C CA . ARG A 1 83 ? -6.780 -1.934 16.347 1.00 98.06 83 ARG A CA 1
ATOM 635 C C . ARG A 1 83 ? -5.989 -0.675 15.994 1.00 98.06 83 ARG A C 1
ATOM 637 O O . ARG A 1 83 ? -5.976 0.267 16.776 1.00 98.06 83 ARG A O 1
ATOM 644 N N . ASN A 1 84 ? -5.357 -0.645 14.823 1.00 97.81 84 ASN A N 1
ATOM 645 C CA . ASN A 1 84 ? -4.555 0.488 14.350 1.00 97.81 84 ASN A CA 1
ATOM 646 C C . ASN A 1 84 ? -5.368 1.517 13.544 1.00 97.81 84 ASN A C 1
ATOM 648 O O . ASN A 1 84 ? -4.809 2.334 12.813 1.00 97.81 84 ASN A O 1
ATOM 652 N N . GLY A 1 85 ? -6.698 1.503 13.678 1.00 97.69 85 GLY A N 1
ATOM 653 C CA . GLY A 1 85 ? -7.560 2.568 13.173 1.00 97.69 85 GLY A CA 1
ATOM 654 C C . GLY A 1 85 ? -7.771 2.564 11.660 1.00 97.69 85 GLY A C 1
ATOM 655 O O . GLY A 1 85 ? -8.233 3.569 11.118 1.00 97.69 85 GLY A O 1
ATOM 656 N N . VAL A 1 86 ? -7.499 1.457 10.962 1.00 98.19 86 VAL A N 1
ATOM 657 C CA . VAL A 1 86 ? -7.757 1.333 9.513 1.00 98.19 86 VAL A CA 1
ATOM 658 C C . VAL A 1 86 ? -9.240 1.538 9.172 1.00 98.19 86 VAL A C 1
ATOM 660 O O . VAL A 1 86 ? -9.567 2.002 8.085 1.00 98.19 86 VAL A O 1
ATOM 663 N N . THR A 1 87 ? -10.141 1.275 10.119 1.00 97.94 87 THR A N 1
ATOM 664 C CA . THR A 1 87 ? -11.591 1.463 9.965 1.00 97.94 87 THR A CA 1
ATOM 665 C C . THR A 1 87 ? -12.073 2.896 10.203 1.00 97.94 87 THR A C 1
ATOM 667 O O . THR A 1 87 ? -13.263 3.157 10.085 1.00 97.94 87 THR A O 1
ATOM 670 N N . THR A 1 88 ? -11.186 3.837 10.542 1.00 97.81 88 THR A N 1
ATOM 671 C CA . THR A 1 88 ? -11.562 5.224 10.896 1.00 97.81 88 THR A CA 1
ATOM 672 C C . THR A 1 88 ? -11.642 6.171 9.694 1.00 97.81 88 THR A C 1
ATOM 674 O O . THR A 1 88 ? -11.706 7.385 9.862 1.00 97.81 88 THR A O 1
ATOM 677 N N . THR A 1 89 ? -11.601 5.633 8.475 1.00 96.69 89 THR A N 1
ATOM 678 C CA . THR A 1 89 ? -11.770 6.398 7.232 1.00 96.69 89 THR A CA 1
ATOM 679 C C . THR A 1 89 ? -13.251 6.523 6.874 1.00 96.69 89 THR A C 1
ATOM 681 O O . THR A 1 89 ? -14.100 5.829 7.434 1.00 96.69 89 THR A O 1
ATOM 684 N N . LEU A 1 90 ? -13.568 7.333 5.860 1.00 96.75 90 LEU A N 1
ATOM 685 C CA . LEU A 1 90 ? -14.928 7.413 5.308 1.00 96.75 90 LEU A CA 1
ATOM 686 C C . LEU A 1 90 ? -15.436 6.079 4.730 1.00 96.75 90 LEU A C 1
ATOM 688 O O . LEU A 1 90 ? -16.642 5.875 4.637 1.00 96.75 90 LEU A O 1
ATOM 692 N N . ALA A 1 91 ? -14.538 5.163 4.352 1.00 96.12 91 ALA A N 1
ATOM 693 C CA . ALA A 1 91 ? -14.897 3.841 3.838 1.00 96.12 91 ALA A CA 1
ATOM 694 C C . ALA A 1 91 ? -15.080 2.787 4.952 1.00 96.12 91 ALA A C 1
ATOM 696 O O . ALA A 1 91 ? -15.545 1.676 4.685 1.00 96.12 91 ALA A O 1
ATOM 697 N N . GLY A 1 92 ? -14.764 3.125 6.206 1.00 97.06 92 GLY A N 1
ATOM 698 C CA . GLY A 1 92 ? -15.059 2.289 7.364 1.00 97.06 92 GLY A CA 1
ATOM 699 C C . GLY A 1 92 ? -14.405 0.906 7.308 1.00 97.06 92 GLY A C 1
ATOM 700 O O . GLY A 1 92 ? -13.240 0.738 6.940 1.00 97.06 92 GLY A O 1
ATOM 701 N N . THR A 1 93 ? -15.178 -0.124 7.655 1.00 96.25 93 THR A N 1
ATOM 702 C CA . THR A 1 93 ? -14.725 -1.525 7.678 1.00 96.25 93 THR A CA 1
ATOM 703 C C . THR A 1 93 ? -14.343 -2.076 6.307 1.00 96.25 93 THR A C 1
ATOM 705 O O . THR A 1 93 ? -13.593 -3.050 6.255 1.00 96.25 93 THR A O 1
ATOM 708 N N . LYS A 1 94 ? -14.756 -1.438 5.199 1.00 94.56 94 LYS A N 1
ATOM 709 C CA . LYS A 1 94 ? -14.328 -1.833 3.845 1.00 94.56 94 LYS A CA 1
ATOM 710 C C . LYS A 1 94 ? -12.806 -1.836 3.705 1.00 94.56 94 LYS A C 1
ATOM 712 O O . LYS A 1 94 ? -12.264 -2.660 2.976 1.00 94.56 94 LYS A O 1
ATOM 717 N N . CYS A 1 95 ? -12.109 -0.969 4.441 1.00 95.94 95 CYS A N 1
ATOM 718 C CA . CYS A 1 95 ? -10.653 -0.885 4.388 1.00 95.94 95 CYS A CA 1
ATOM 719 C C . CYS A 1 95 ? -9.936 -2.115 4.955 1.00 95.94 95 CYS A C 1
ATOM 721 O O . CYS A 1 95 ? -8.772 -2.332 4.631 1.00 95.94 95 CYS A O 1
ATOM 723 N N . LEU A 1 96 ? -10.617 -2.954 5.744 1.00 95.75 96 LEU A N 1
ATOM 724 C CA . LEU A 1 96 ? -10.049 -4.212 6.236 1.00 95.75 96 LEU A CA 1
ATOM 725 C C . LEU A 1 96 ? -9.806 -5.229 5.117 1.00 95.75 96 LEU A C 1
ATOM 727 O O . LEU A 1 96 ? -8.990 -6.130 5.287 1.00 95.75 96 LEU A O 1
ATOM 731 N N . LEU A 1 97 ? -10.433 -5.048 3.953 1.00 93.12 97 LEU A N 1
ATOM 732 C CA . LEU A 1 97 ? -10.142 -5.841 2.764 1.00 93.12 97 LEU A CA 1
ATOM 733 C C . LEU A 1 97 ? -8.659 -5.755 2.361 1.00 93.12 97 LEU A C 1
ATOM 735 O O . LEU A 1 97 ? -8.078 -6.754 1.955 1.00 93.12 97 LEU A O 1
ATOM 739 N N . PHE A 1 98 ? -8.017 -4.596 2.538 1.00 93.94 98 PHE A N 1
ATOM 740 C CA . PHE A 1 98 ? -6.585 -4.427 2.264 1.00 93.94 98 PHE A CA 1
ATOM 741 C C . PHE A 1 98 ? -5.682 -5.165 3.257 1.00 93.94 98 PHE A C 1
ATOM 743 O O . PHE A 1 98 ? -4.482 -5.274 3.018 1.00 93.94 98 PHE A O 1
ATOM 750 N N . CYS A 1 99 ? -6.238 -5.647 4.368 1.00 96.06 99 CYS A N 1
ATOM 751 C CA . CYS A 1 99 ? -5.502 -6.312 5.436 1.00 96.06 99 CYS A CA 1
ATOM 752 C C . CYS A 1 99 ? -5.640 -7.831 5.408 1.00 96.06 99 CYS A C 1
ATOM 754 O O . CYS A 1 99 ? -4.799 -8.515 5.977 1.00 96.06 99 CYS A O 1
ATOM 756 N N . ASP A 1 100 ? -6.673 -8.366 4.755 1.00 94.62 100 ASP A N 1
ATOM 757 C CA . ASP A 1 100 ? -6.800 -9.802 4.525 1.00 94.62 100 ASP A CA 1
ATOM 758 C C . ASP A 1 100 ? -6.297 -10.147 3.131 1.00 94.62 100 ASP A C 1
ATOM 760 O O . ASP A 1 100 ? -6.990 -9.934 2.139 1.00 94.62 100 ASP A O 1
ATOM 764 N N . GLN A 1 101 ? -5.069 -10.647 3.057 1.00 93.56 101 GLN A N 1
ATOM 765 C CA . GLN A 1 101 ? -4.403 -10.944 1.795 1.00 93.56 101 GLN A CA 1
ATOM 766 C C . GLN A 1 101 ? -4.271 -12.444 1.539 1.00 93.56 101 GLN A C 1
ATOM 768 O O . GLN A 1 101 ? -3.427 -12.880 0.759 1.00 93.56 101 GLN A O 1
ATOM 773 N N . ARG A 1 102 ? -5.117 -13.263 2.168 1.00 92.31 102 ARG A N 1
ATOM 774 C CA . ARG A 1 102 ? -5.195 -14.690 1.843 1.00 92.31 102 ARG A CA 1
ATOM 775 C C . ARG A 1 102 ? -5.680 -14.889 0.405 1.00 92.31 102 ARG A C 1
ATOM 777 O O . ARG A 1 102 ? -6.495 -14.125 -0.116 1.00 92.31 102 ARG A O 1
ATOM 784 N N . LEU A 1 103 ? -5.194 -15.951 -0.237 1.00 84.19 103 LEU A N 1
ATOM 785 C CA . LEU A 1 103 ? -5.609 -16.311 -1.595 1.00 84.19 103 LEU A CA 1
ATOM 786 C C . LEU A 1 103 ? -7.134 -16.500 -1.681 1.00 84.19 103 LEU A C 1
ATOM 788 O O . LEU A 1 103 ? -7.769 -16.973 -0.740 1.00 84.19 103 LEU A O 1
ATOM 792 N N . GLY A 1 104 ? -7.717 -16.134 -2.826 1.00 76.88 104 GLY A N 1
ATOM 793 C CA . GLY A 1 104 ? -9.159 -16.250 -3.077 1.00 76.88 104 GLY A CA 1
ATOM 794 C C . GLY A 1 104 ? -10.004 -15.061 -2.604 1.00 76.88 104 GLY A C 1
ATOM 795 O O . GLY A 1 104 ? -11.218 -15.086 -2.781 1.00 76.88 104 GLY A O 1
ATOM 796 N N . ARG A 1 105 ? -9.388 -14.005 -2.050 1.00 70.94 105 ARG A N 1
ATOM 797 C CA . ARG A 1 105 ? -10.066 -12.758 -1.639 1.00 70.94 105 ARG A CA 1
ATOM 798 C C . ARG A 1 105 ? -9.772 -11.556 -2.551 1.00 70.94 105 ARG A C 1
ATOM 800 O O . ARG A 1 105 ? -9.737 -10.416 -2.095 1.00 70.94 105 ARG A O 1
ATOM 807 N N . SER A 1 106 ? -9.571 -11.783 -3.851 1.00 62.75 106 SER A N 1
ATOM 808 C CA . SER A 1 106 ? -9.390 -10.687 -4.814 1.00 62.75 106 SER A CA 1
ATOM 809 C C . SER A 1 106 ? -10.702 -9.929 -5.020 1.00 62.75 106 SER A C 1
ATOM 811 O O . SER A 1 106 ? -11.696 -10.519 -5.439 1.00 62.75 106 SER A O 1
ATOM 813 N N . THR A 1 107 ? -10.699 -8.622 -4.771 1.00 66.88 107 THR A N 1
ATOM 814 C CA . THR A 1 107 ? -11.837 -7.736 -5.054 1.00 66.88 107 THR A CA 1
ATOM 815 C C . THR A 1 107 ? -11.419 -6.721 -6.105 1.00 66.88 107 THR A C 1
ATOM 817 O O . THR A 1 107 ? -10.297 -6.217 -6.058 1.00 66.88 107 THR A O 1
ATOM 820 N N . GLN A 1 108 ? -12.312 -6.400 -7.041 1.00 70.00 108 GLN A N 1
ATOM 821 C CA . GLN A 1 108 ? -12.109 -5.242 -7.908 1.00 70.00 108 GLN A CA 1
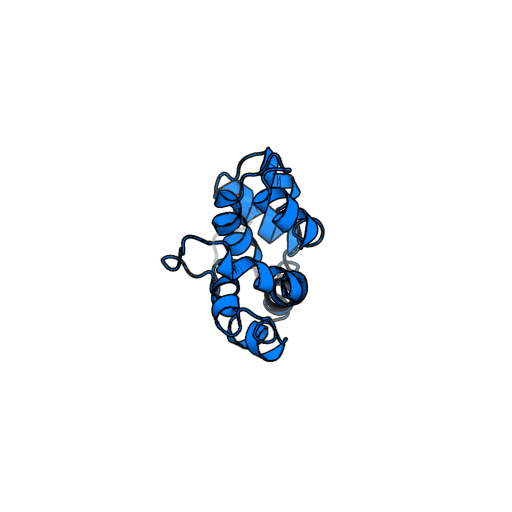ATOM 822 C C . GLN A 1 108 ? -12.236 -3.972 -7.071 1.00 70.00 108 GLN A C 1
ATOM 824 O O . GLN A 1 108 ? -13.302 -3.668 -6.540 1.00 70.00 108 GLN A O 1
ATOM 829 N N . LEU A 1 109 ? -11.126 -3.256 -6.927 1.00 75.56 109 LEU A N 1
ATOM 830 C CA . LEU A 1 109 ? -11.093 -1.986 -6.220 1.00 75.56 109 LEU A CA 1
ATOM 831 C C . LEU A 1 109 ? -11.723 -0.908 -7.103 1.00 75.56 109 LEU A C 1
ATOM 833 O O . LEU A 1 109 ? -11.254 -0.655 -8.211 1.00 75.56 109 LEU A O 1
ATOM 837 N N . ASP A 1 110 ? -12.773 -0.272 -6.597 1.00 82.12 110 ASP A N 1
ATOM 838 C CA . ASP A 1 110 ? -13.400 0.899 -7.205 1.00 82.12 110 ASP A CA 1
ATOM 839 C C . ASP A 1 110 ? -13.068 2.192 -6.430 1.00 82.12 110 ASP A C 1
ATOM 841 O O . ASP A 1 110 ? -12.331 2.198 -5.437 1.00 82.12 110 ASP A O 1
ATOM 845 N N . LEU A 1 111 ? -13.649 3.311 -6.872 1.00 83.38 111 LEU A N 1
ATOM 846 C CA . LEU A 1 111 ? -13.472 4.633 -6.260 1.00 83.38 111 LEU A CA 1
ATOM 847 C C . LEU A 1 111 ? -13.837 4.677 -4.767 1.00 83.38 111 LEU A C 1
ATOM 849 O O . LEU A 1 111 ? -13.295 5.508 -4.034 1.00 83.38 111 LEU A O 1
ATOM 853 N N . THR A 1 112 ? -14.718 3.793 -4.290 1.00 89.62 112 THR A N 1
ATOM 854 C CA . THR A 1 112 ? -15.189 3.790 -2.897 1.00 89.62 112 THR A CA 1
ATOM 855 C C . THR A 1 112 ? -14.114 3.353 -1.903 1.00 89.62 112 THR A C 1
ATOM 857 O O . THR A 1 112 ? -14.267 3.583 -0.703 1.00 89.62 112 THR A O 1
ATOM 860 N N . TYR A 1 113 ? -13.003 2.789 -2.387 1.00 90.50 113 TYR A N 1
ATOM 861 C CA . TYR A 1 113 ? -11.858 2.384 -1.573 1.00 90.50 113 TYR A CA 1
ATOM 862 C C . TYR A 1 113 ? -10.784 3.465 -1.435 1.00 90.50 113 TYR A C 1
ATOM 864 O O . TYR A 1 113 ? -9.900 3.327 -0.591 1.00 90.50 113 TYR A O 1
ATOM 872 N N . THR A 1 114 ? -10.859 4.560 -2.196 1.00 91.44 114 THR A N 1
ATOM 873 C CA . THR A 1 114 ? -9.868 5.649 -2.119 1.00 91.44 114 THR A CA 1
ATOM 874 C C . THR A 1 114 ? -9.676 6.229 -0.706 1.00 91.44 114 THR A C 1
ATOM 876 O O . THR A 1 114 ? -8.518 6.452 -0.343 1.00 91.44 114 THR A O 1
ATOM 879 N N . PRO A 1 115 ? -10.706 6.370 0.167 1.00 95.62 115 PRO A N 1
ATOM 880 C CA . PRO A 1 115 ? -10.488 6.836 1.541 1.00 95.62 115 PRO A CA 1
ATOM 881 C C . PRO A 1 115 ? -9.609 5.896 2.374 1.00 95.62 115 PRO A C 1
ATOM 883 O O . PRO A 1 115 ? -9.015 6.312 3.364 1.00 95.62 115 PRO A O 1
ATOM 886 N N . CYS A 1 116 ? -9.493 4.620 1.993 1.00 95.69 116 CYS A N 1
ATOM 887 C CA . CYS A 1 116 ? -8.643 3.665 2.696 1.00 95.69 116 CYS A CA 1
ATOM 888 C C . CYS A 1 116 ? -7.153 4.007 2.585 1.00 95.69 116 CYS A C 1
ATOM 890 O O . CYS A 1 116 ? -6.382 3.649 3.478 1.00 95.69 116 CYS A O 1
ATOM 892 N N . PHE A 1 117 ? -6.741 4.740 1.544 1.00 94.75 117 PHE A N 1
ATOM 893 C CA . PHE A 1 117 ? -5.343 5.128 1.359 1.00 94.75 117 PHE A CA 1
ATOM 894 C C . PHE A 1 117 ? -4.849 6.092 2.450 1.00 94.75 117 PHE A C 1
ATOM 896 O O . PHE A 1 117 ? -3.653 6.132 2.732 1.00 94.75 117 PHE A O 1
ATOM 903 N N . ASP A 1 118 ? -5.749 6.801 3.142 1.00 96.06 118 ASP A N 1
ATOM 904 C CA . ASP A 1 118 ? -5.399 7.657 4.287 1.00 96.06 118 ASP A CA 1
ATOM 905 C C . ASP A 1 118 ? -4.842 6.869 5.481 1.00 96.06 118 ASP A C 1
ATOM 907 O O . ASP A 1 118 ? -4.111 7.415 6.305 1.00 96.06 118 ASP A O 1
ATOM 911 N N . ARG A 1 119 ? -5.157 5.572 5.570 1.00 97.62 119 ARG A N 1
ATOM 912 C CA . ARG A 1 119 ? -4.649 4.658 6.606 1.00 97.62 119 ARG A CA 1
ATOM 913 C C . ARG A 1 119 ? -3.650 3.645 6.063 1.00 97.62 119 ARG A C 1
ATOM 915 O O . ARG A 1 119 ? -3.342 2.668 6.740 1.00 97.62 119 ARG A O 1
ATOM 922 N N . PHE A 1 120 ? -3.112 3.877 4.869 1.00 97.06 120 PHE A N 1
ATOM 923 C CA . PHE A 1 120 ? -2.235 2.916 4.213 1.00 97.06 120 PHE A CA 1
ATOM 924 C C . PHE A 1 120 ? -0.944 2.636 4.995 1.00 97.06 120 PHE A C 1
ATOM 926 O O . PHE A 1 120 ? -0.532 1.486 5.126 1.00 97.06 120 PHE A O 1
ATOM 933 N N . GLU A 1 121 ? -0.348 3.663 5.602 1.00 97.62 121 GLU A N 1
ATOM 934 C CA . GLU A 1 121 ? 0.816 3.484 6.479 1.00 97.62 121 GLU A CA 1
ATOM 935 C C . GLU A 1 121 ? 0.484 2.618 7.706 1.00 97.62 121 GLU A C 1
ATOM 937 O O . GLU A 1 121 ? 1.270 1.749 8.077 1.00 97.62 121 GLU A O 1
ATOM 942 N N . SER A 1 122 ? -0.715 2.770 8.281 1.00 97.94 122 SER A N 1
ATOM 943 C CA . SER A 1 122 ? -1.194 1.918 9.379 1.00 97.94 122 SER A CA 1
ATOM 944 C C . SER A 1 122 ? -1.362 0.457 8.947 1.00 97.94 122 SER A C 1
ATOM 946 O O . SER A 1 122 ? -1.030 -0.443 9.714 1.00 97.94 122 SER A O 1
ATOM 948 N N . MET A 1 123 ? -1.828 0.205 7.717 1.00 97.62 123 MET A N 1
ATOM 949 C CA . MET A 1 123 ? -1.915 -1.154 7.163 1.00 97.62 123 MET A CA 1
ATOM 950 C C . MET A 1 123 ? -0.522 -1.777 7.017 1.00 97.62 123 MET A C 1
ATOM 952 O O . MET A 1 123 ? -0.269 -2.870 7.519 1.00 97.62 123 MET A O 1
ATOM 956 N N . LYS A 1 124 ? 0.411 -1.060 6.381 1.00 96.56 124 LYS A N 1
ATOM 957 C CA . LYS A 1 124 ? 1.784 -1.539 6.167 1.00 96.56 124 LYS A CA 1
ATOM 958 C C . LYS A 1 124 ? 2.538 -1.794 7.461 1.00 96.56 124 LYS A C 1
ATOM 960 O O . LYS A 1 124 ? 3.294 -2.760 7.528 1.00 96.56 124 LYS A O 1
ATOM 965 N N . ALA A 1 125 ? 2.332 -0.957 8.478 1.00 97.00 125 ALA A N 1
ATOM 966 C CA . ALA A 1 125 ? 2.941 -1.154 9.786 1.00 97.00 125 ALA A CA 1
ATOM 967 C C . ALA A 1 125 ? 2.577 -2.531 10.362 1.00 97.00 125 ALA A C 1
ATOM 969 O O . ALA A 1 125 ? 3.455 -3.233 10.856 1.00 97.00 125 ALA A O 1
ATOM 970 N N . CYS A 1 126 ? 1.320 -2.969 10.224 1.00 97.75 126 CYS A N 1
ATOM 971 C CA . CYS A 1 126 ? 0.904 -4.309 10.641 1.00 97.75 126 CYS A CA 1
ATOM 972 C C . CYS A 1 126 ? 1.668 -5.419 9.908 1.00 97.75 126 CYS A C 1
ATOM 974 O O . CYS A 1 126 ? 2.132 -6.359 10.551 1.00 97.75 126 CYS A O 1
ATOM 976 N N . PHE A 1 127 ? 1.845 -5.301 8.591 1.00 96.75 127 PHE A N 1
ATOM 977 C CA . PHE A 1 127 ? 2.571 -6.304 7.805 1.00 96.75 127 PHE A CA 1
ATOM 978 C C . PHE A 1 127 ? 4.060 -6.352 8.165 1.00 96.75 127 PHE A C 1
ATOM 980 O O . PHE A 1 127 ? 4.626 -7.428 8.357 1.00 96.75 127 PHE A O 1
ATOM 987 N N . TRP A 1 128 ? 4.686 -5.180 8.305 1.00 95.31 128 TRP A N 1
ATOM 988 C CA . TRP A 1 128 ? 6.081 -5.056 8.715 1.00 95.31 128 TRP A CA 1
ATOM 989 C C . TRP A 1 128 ? 6.305 -5.662 10.102 1.00 95.31 128 TRP A C 1
ATOM 991 O O . TRP A 1 128 ? 7.212 -6.471 10.293 1.00 95.31 128 TRP A O 1
ATOM 1001 N N . HIS A 1 129 ? 5.467 -5.297 11.077 1.00 93.69 129 HIS A N 1
ATOM 1002 C CA . HIS A 1 129 ? 5.595 -5.794 12.443 1.00 93.69 129 HIS A CA 1
ATOM 1003 C C . HIS A 1 129 ? 5.432 -7.305 12.520 1.00 93.69 129 HIS A C 1
ATOM 1005 O O . HIS A 1 129 ? 6.228 -7.957 13.189 1.00 93.69 129 HIS A O 1
ATOM 1011 N N . ASP A 1 130 ? 4.460 -7.861 11.806 1.00 91.88 130 ASP A N 1
ATOM 1012 C CA . ASP A 1 130 ? 4.260 -9.302 11.721 1.00 91.88 130 ASP A CA 1
ATOM 1013 C C . ASP A 1 130 ? 5.498 -10.022 11.158 1.00 91.88 130 ASP A C 1
ATOM 1015 O O . ASP A 1 130 ? 6.005 -10.949 11.787 1.00 91.88 130 ASP A O 1
ATOM 1019 N N . LEU A 1 131 ? 6.081 -9.521 10.061 1.00 89.88 131 LEU A N 1
ATOM 1020 C CA . LEU A 1 131 ? 7.354 -10.025 9.536 1.00 89.88 131 LEU A CA 1
ATOM 1021 C C . LEU A 1 131 ? 8.484 -9.928 10.570 1.00 89.88 131 LEU A C 1
ATOM 1023 O O . LEU A 1 131 ? 9.177 -10.907 10.799 1.00 89.88 131 LEU A O 1
ATOM 1027 N N . THR A 1 132 ? 8.661 -8.790 11.242 1.00 88.50 132 THR A N 1
ATOM 1028 C CA . THR A 1 132 ? 9.757 -8.627 12.218 1.00 88.50 132 THR A CA 1
ATOM 1029 C C . THR A 1 132 ? 9.578 -9.413 13.520 1.00 88.50 132 THR A C 1
ATOM 1031 O O . THR A 1 132 ? 10.573 -9.728 14.170 1.00 88.50 132 THR A O 1
ATOM 1034 N N . ASN A 1 133 ? 8.342 -9.716 13.925 1.00 82.25 133 ASN A N 1
ATOM 1035 C CA . ASN A 1 133 ? 8.049 -10.446 15.158 1.00 82.25 133 ASN A CA 1
ATOM 1036 C C . ASN A 1 133 ? 8.039 -11.962 14.950 1.00 82.25 133 ASN A C 1
ATOM 1038 O O . ASN A 1 133 ? 8.445 -12.685 15.854 1.00 82.25 133 ASN A O 1
ATOM 1042 N N . PHE A 1 134 ? 7.647 -12.443 13.766 1.00 66.25 134 PHE A N 1
ATOM 1043 C CA . PHE A 1 134 ? 7.678 -13.868 13.428 1.00 66.25 134 PHE A CA 1
ATOM 1044 C C . PHE A 1 134 ? 9.073 -14.489 13.603 1.00 66.25 134 PHE A C 1
ATOM 1046 O O . PHE A 1 134 ? 9.201 -15.643 13.992 1.00 66.25 134 PHE A O 1
ATOM 1053 N N . TYR A 1 135 ? 10.128 -13.709 13.372 1.00 59.94 135 TYR A N 1
ATOM 1054 C CA . TYR A 1 135 ? 11.511 -14.176 13.483 1.00 59.94 135 TYR A CA 1
ATOM 1055 C C . TYR A 1 135 ? 12.163 -13.912 14.847 1.00 59.94 135 TYR A C 1
ATOM 1057 O O . TYR A 1 135 ? 13.370 -14.093 14.991 1.00 59.94 135 TYR A O 1
ATOM 1065 N N . LYS A 1 136 ? 11.388 -13.459 15.841 1.00 54.09 136 LYS A N 1
ATOM 1066 C CA . LYS A 1 136 ? 11.840 -13.306 17.234 1.00 54.09 136 LYS A CA 1
ATOM 1067 C C . LYS A 1 136 ? 11.460 -14.500 18.124 1.00 54.09 136 LYS A C 1
ATOM 1069 O O . LYS A 1 136 ? 11.557 -14.372 19.343 1.00 54.09 136 LYS A O 1
ATOM 1074 N N . ILE A 1 137 ? 11.010 -15.612 17.537 1.00 43.91 137 ILE A N 1
ATOM 1075 C CA . ILE A 1 137 ? 10.584 -16.835 18.239 1.00 43.91 137 ILE A CA 1
ATOM 1076 C C . ILE A 1 137 ? 11.689 -17.886 18.173 1.00 43.91 137 ILE A C 1
ATOM 1078 O O . ILE A 1 137 ? 12.217 -18.103 17.058 1.00 43.91 137 ILE A O 1
#

Secondary structure (DSSP, 8-state):
---S-S----PPPPPPPHHHHHHHHHHHTT--HHHHTTSSTTTSSHHHH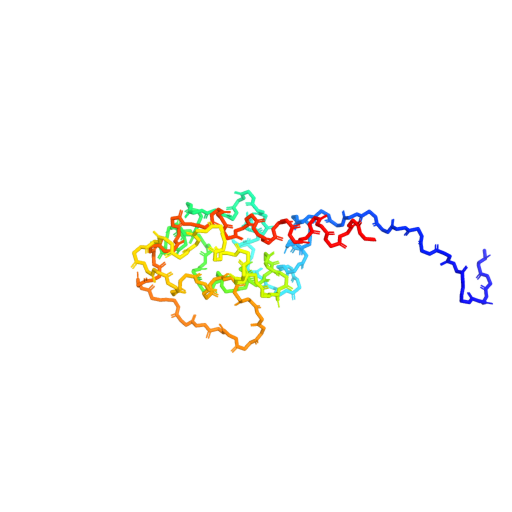HHHHTT-SSS-GGGHHHHHHHHTTT-B-HHHHHHTTGGGSTTGGGGGGGTB--TT------GGGGGGGGGHHHHHHHHHHHHHHHTT-